Protein AF-A0A4P9WPP5-F1 (afdb_monomer)

Organism: NCBI:txid1555241

Structure (mmCIF, N/CA/C/O backbone):
data_AF-A0A4P9WPP5-F1
#
_entry.id   AF-A0A4P9WPP5-F1
#
loop_
_atom_site.group_PDB
_atom_site.id
_atom_site.type_symbol
_atom_site.label_atom_id
_atom_site.label_alt_id
_atom_site.label_comp_id
_atom_site.label_asym_id
_atom_site.label_entity_id
_atom_site.label_seq_id
_atom_site.pdbx_PDB_ins_code
_atom_site.Cartn_x
_atom_site.Cartn_y
_atom_site.Cartn_z
_atom_site.occupancy
_atom_site.B_iso_or_equiv
_atom_site.auth_seq_id
_atom_site.auth_comp_id
_atom_site.auth_asym_id
_atom_site.auth_atom_id
_atom_site.pdbx_PDB_model_num
ATOM 1 N N . MET A 1 1 ? -2.546 8.815 44.252 1.00 35.50 1 MET A N 1
ATOM 2 C CA . MET A 1 1 ? -1.769 8.062 43.245 1.00 35.50 1 MET A CA 1
ATOM 3 C C . MET A 1 1 ? -1.638 8.973 42.035 1.00 35.50 1 MET A C 1
ATOM 5 O O . MET A 1 1 ? -2.645 9.316 41.433 1.00 35.50 1 MET A O 1
ATOM 9 N N . ILE A 1 2 ? -0.444 9.525 41.832 1.00 32.91 2 ILE A N 1
ATOM 10 C CA . ILE A 1 2 ? -0.170 10.642 40.918 1.00 32.91 2 ILE A CA 1
ATOM 11 C C . ILE A 1 2 ? -0.015 10.062 39.507 1.00 32.91 2 ILE A C 1
ATOM 13 O O . ILE A 1 2 ? 0.904 9.283 39.264 1.00 32.91 2 ILE A O 1
ATOM 17 N N . LEU A 1 3 ? -0.946 10.387 38.606 1.00 29.62 3 LEU A N 1
ATOM 18 C CA . LEU A 1 3 ? -0.858 10.046 37.183 1.00 29.62 3 LEU A CA 1
ATOM 19 C C . LEU A 1 3 ? 0.323 10.801 36.560 1.00 29.62 3 LEU A C 1
ATOM 21 O O . LEU A 1 3 ? 0.481 12.003 36.773 1.00 29.62 3 LEU A O 1
ATOM 25 N N . SER A 1 4 ? 1.176 10.080 35.834 1.00 28.38 4 SER A N 1
ATOM 26 C CA . SER A 1 4 ? 2.395 10.629 35.243 1.00 28.38 4 SER A CA 1
ATOM 27 C C . SER A 1 4 ? 2.088 11.562 34.053 1.00 28.38 4 SER A C 1
ATOM 29 O O . SER A 1 4 ? 1.098 11.355 33.345 1.00 28.38 4 SER A O 1
ATOM 31 N N . PRO A 1 5 ? 2.939 12.570 33.770 1.00 32.00 5 PRO A N 1
ATOM 32 C CA . PRO A 1 5 ? 2.651 13.631 32.791 1.00 32.00 5 PRO A CA 1
ATOM 33 C C . PRO A 1 5 ? 2.634 13.177 31.321 1.00 32.00 5 PRO A C 1
ATOM 35 O O . PRO A 1 5 ? 2.279 13.953 30.439 1.00 32.00 5 PRO A O 1
ATOM 38 N N . TRP A 1 6 ? 2.987 11.921 31.039 1.00 31.56 6 TRP A N 1
ATOM 39 C CA . TRP A 1 6 ? 3.051 11.380 29.678 1.00 31.56 6 TRP A CA 1
ATOM 40 C C . TRP A 1 6 ? 1.709 10.829 29.172 1.00 31.56 6 TRP A C 1
ATOM 42 O O . TRP A 1 6 ? 1.529 10.676 27.968 1.00 31.56 6 TRP A O 1
ATOM 52 N N . MET A 1 7 ? 0.729 10.597 30.056 1.00 28.11 7 MET A N 1
ATOM 53 C CA . MET A 1 7 ? -0.623 10.172 29.655 1.00 28.11 7 MET A CA 1
ATOM 54 C C . MET A 1 7 ? -1.493 11.318 29.103 1.00 28.11 7 MET A C 1
ATOM 56 O O . MET A 1 7 ? -2.508 11.060 28.461 1.00 28.11 7 MET A O 1
ATOM 60 N N . ALA A 1 8 ? -1.096 12.580 29.301 1.00 28.80 8 ALA A N 1
ATOM 61 C CA . ALA A 1 8 ? -1.895 13.748 28.917 1.00 28.80 8 ALA A CA 1
ATOM 62 C C . ALA A 1 8 ? -1.731 14.177 27.445 1.00 28.80 8 ALA A C 1
ATOM 64 O O . ALA A 1 8 ? -2.565 14.920 26.928 1.00 28.80 8 ALA A O 1
ATOM 65 N N . ILE A 1 9 ? -0.703 13.698 26.736 1.00 32.22 9 ILE A N 1
ATOM 66 C CA . ILE A 1 9 ? -0.416 14.163 25.366 1.00 32.22 9 ILE A CA 1
ATOM 67 C C . ILE A 1 9 ? -1.347 13.508 24.324 1.00 32.22 9 ILE A C 1
ATOM 69 O O . ILE A 1 9 ? -1.565 14.069 23.254 1.00 32.22 9 ILE A O 1
ATOM 73 N N . ALA A 1 10 ? -2.001 12.388 24.650 1.00 32.84 10 ALA A N 1
ATOM 74 C CA . ALA A 1 10 ? -2.933 11.721 23.733 1.00 32.84 10 ALA A CA 1
ATOM 75 C C . ALA A 1 10 ? -4.389 12.232 23.805 1.00 32.84 10 ALA A C 1
ATOM 77 O O . ALA A 1 10 ? -5.178 11.923 22.917 1.00 32.84 10 ALA A O 1
ATOM 78 N N . PHE A 1 11 ? -4.760 13.017 24.826 1.00 34.12 11 PHE A N 1
ATOM 79 C CA . PHE A 1 11 ? -6.160 13.409 25.073 1.00 34.12 11 PHE A CA 1
ATOM 80 C C . PHE A 1 11 ? -6.482 14.890 24.792 1.00 34.12 11 PHE A C 1
ATOM 82 O O . PHE A 1 11 ? -7.652 15.267 24.808 1.00 34.12 11 PHE A O 1
ATOM 89 N N . GLY A 1 12 ? -5.478 15.732 24.511 1.00 26.81 12 GLY A N 1
ATOM 90 C CA . GLY A 1 12 ? -5.650 17.183 24.313 1.00 26.81 12 GLY A CA 1
ATOM 91 C C . GLY A 1 12 ? -5.826 17.647 22.863 1.00 26.81 12 GLY A C 1
ATOM 92 O O . GLY A 1 12 ? -6.218 18.787 22.625 1.00 26.81 12 GLY A O 1
ATOM 93 N N . ILE A 1 13 ? -5.568 16.783 21.880 1.00 32.84 13 ILE A N 1
ATOM 94 C CA . ILE A 1 13 ? -5.839 17.077 20.472 1.00 32.84 13 ILE A CA 1
ATOM 95 C C . ILE A 1 13 ? -7.151 16.376 20.160 1.00 32.84 13 ILE A C 1
ATOM 97 O O . ILE A 1 13 ? -7.205 15.150 20.165 1.00 32.84 13 ILE A O 1
ATOM 101 N N . GLY A 1 14 ? -8.214 17.145 19.927 1.00 28.20 14 GLY A N 1
ATOM 102 C CA . GLY A 1 14 ? -9.524 16.652 19.506 1.00 28.20 14 GLY A CA 1
ATOM 103 C C . GLY A 1 14 ? -9.482 15.979 18.133 1.00 28.20 14 GLY A C 1
ATOM 104 O O . GLY A 1 14 ? -10.123 16.432 17.188 1.00 28.20 14 GLY A O 1
ATOM 105 N N . ILE A 1 15 ? -8.754 14.871 18.013 1.00 31.12 15 ILE A N 1
ATOM 106 C CA . ILE A 1 15 ? -8.926 13.900 16.951 1.00 31.12 15 ILE A CA 1
ATOM 107 C C . ILE A 1 15 ? -10.256 13.237 17.282 1.00 31.12 15 ILE A C 1
ATOM 109 O O . ILE A 1 15 ? -10.333 12.268 18.033 1.00 31.12 15 ILE A O 1
ATOM 113 N N . ARG A 1 16 ? -11.345 13.792 16.742 1.00 28.08 16 ARG A N 1
ATOM 114 C CA . ARG A 1 16 ? -12.563 13.014 16.522 1.00 28.08 16 ARG A CA 1
ATOM 115 C C . ARG A 1 16 ? -12.115 11.792 15.730 1.00 28.08 16 ARG A C 1
ATOM 117 O O . ARG A 1 16 ? -11.943 11.885 14.515 1.00 28.08 16 ARG A O 1
ATOM 124 N N . ILE A 1 17 ? -11.909 10.665 16.410 1.00 34.66 17 ILE A N 1
ATOM 125 C CA . ILE A 1 17 ? -11.773 9.359 15.777 1.00 34.66 17 ILE A CA 1
ATOM 126 C C . ILE A 1 17 ? -13.164 9.069 15.212 1.00 34.66 17 ILE A C 1
ATOM 128 O O . ILE A 1 17 ? -13.989 8.385 15.814 1.00 34.66 17 ILE A O 1
ATOM 132 N N . ARG A 1 18 ? -13.480 9.690 14.066 1.00 34.97 18 ARG A N 1
ATOM 133 C CA . ARG A 1 18 ? -14.514 9.178 13.178 1.00 34.97 18 ARG A CA 1
ATOM 134 C C . ARG A 1 18 ? -14.096 7.745 12.951 1.00 34.97 18 ARG A C 1
ATOM 136 O O . ARG A 1 18 ? -12.977 7.512 12.531 1.00 34.97 18 ARG A O 1
ATOM 143 N N . VAL A 1 19 ? -14.953 6.823 13.345 1.00 38.31 19 VAL A N 1
ATOM 144 C CA . VAL A 1 19 ? -14.831 5.388 13.117 1.00 38.31 19 VAL A CA 1
ATOM 145 C C . VAL A 1 19 ? -14.198 5.152 11.740 1.00 38.31 19 VAL A C 1
ATOM 147 O O . VAL A 1 19 ? -14.875 5.291 10.725 1.00 38.31 19 VAL A O 1
ATOM 150 N N . PHE A 1 20 ? -12.891 4.894 11.703 1.00 52.22 20 PHE A N 1
ATOM 151 C CA . PHE A 1 20 ? -12.163 4.689 10.459 1.00 52.22 20 PHE A CA 1
ATOM 152 C C 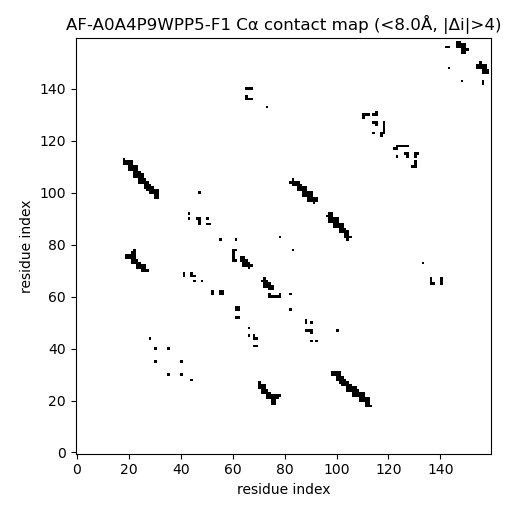. PHE A 1 20 ? -12.344 3.217 10.109 1.00 52.22 20 PHE A C 1
ATOM 154 O O . PHE A 1 20 ? -11.765 2.347 10.757 1.00 52.22 20 PHE A O 1
ATOM 161 N N . ALA A 1 21 ? -13.211 2.934 9.141 1.00 55.88 21 ALA A N 1
ATOM 162 C CA . ALA A 1 21 ? -13.071 1.709 8.375 1.00 55.88 21 ALA A CA 1
ATOM 163 C C . ALA A 1 21 ? -11.878 1.930 7.441 1.00 55.88 21 ALA A C 1
ATOM 165 O O . ALA A 1 21 ? -11.869 2.906 6.690 1.00 55.88 21 ALA A O 1
ATOM 166 N N . MET A 1 22 ? -10.852 1.088 7.536 1.00 63.22 22 MET A N 1
ATOM 167 C CA . MET A 1 22 ? -9.739 1.127 6.588 1.00 63.22 22 MET A CA 1
ATOM 168 C C . MET A 1 22 ? -9.961 0.083 5.507 1.00 63.22 22 MET A C 1
ATOM 170 O O . MET A 1 22 ? -10.242 -1.072 5.812 1.00 63.22 22 MET A O 1
ATOM 174 N N . ALA A 1 23 ? -9.833 0.482 4.247 1.00 72.00 23 ALA A N 1
ATOM 175 C CA . ALA A 1 23 ? -9.846 -0.467 3.147 1.00 72.00 23 ALA A CA 1
ATOM 176 C C . ALA A 1 23 ? -8.540 -1.266 3.183 1.00 72.00 23 ALA A C 1
ATOM 178 O O . ALA A 1 23 ? -7.459 -0.672 3.174 1.00 72.00 23 ALA A O 1
ATOM 179 N N . PHE A 1 24 ? -8.661 -2.589 3.245 1.00 73.62 24 PHE A N 1
ATOM 180 C CA . PHE A 1 24 ? -7.581 -3.539 3.033 1.00 73.62 24 PHE A CA 1
ATOM 181 C C . PHE A 1 24 ? -7.583 -3.969 1.573 1.00 73.62 24 PHE A C 1
ATOM 183 O O . PHE A 1 24 ? -8.610 -4.409 1.043 1.00 73.62 24 PHE A O 1
ATOM 190 N N . ILE A 1 25 ? -6.445 -3.770 0.927 1.00 80.31 25 ILE A N 1
ATOM 191 C CA . ILE A 1 25 ? -6.299 -3.871 -0.513 1.00 80.31 25 ILE A CA 1
ATOM 192 C C . ILE A 1 25 ? -5.057 -4.710 -0.795 1.00 80.31 25 ILE A C 1
ATOM 194 O O . ILE A 1 25 ? -3.982 -4.405 -0.275 1.00 80.31 25 ILE A O 1
ATOM 198 N N . ASP A 1 26 ? -5.225 -5.751 -1.598 1.00 78.81 26 ASP A N 1
ATOM 199 C CA . ASP A 1 26 ? -4.140 -6.618 -2.041 1.00 78.81 26 ASP A CA 1
ATOM 200 C C . ASP A 1 26 ? -3.522 -6.076 -3.326 1.00 78.81 26 ASP A C 1
ATOM 202 O O . ASP A 1 26 ? -4.190 -5.446 -4.155 1.00 78.81 26 ASP A O 1
ATOM 206 N N . VAL A 1 27 ? -2.221 -6.290 -3.448 1.00 79.31 27 VAL A N 1
ATOM 207 C CA . VAL A 1 27 ? -1.386 -5.824 -4.542 1.00 79.31 27 VAL A CA 1
ATOM 208 C C . VAL A 1 27 ? -0.746 -7.030 -5.193 1.00 79.31 27 VAL A C 1
ATOM 210 O O . VAL A 1 27 ? 0.192 -7.631 -4.667 1.00 79.31 27 VAL A O 1
ATOM 213 N N . ILE A 1 28 ? -1.203 -7.314 -6.402 1.00 83.50 28 ILE A N 1
ATOM 214 C CA . ILE A 1 28 ? -0.654 -8.359 -7.246 1.00 83.50 28 ILE A CA 1
ATOM 215 C C . ILE A 1 28 ? 0.295 -7.683 -8.236 1.00 83.50 28 ILE A C 1
ATOM 217 O O . ILE A 1 28 ? -0.108 -6.831 -9.031 1.00 83.50 28 ILE A O 1
ATOM 221 N N . MET A 1 29 ? 1.580 -8.031 -8.139 1.00 83.06 29 MET A N 1
ATOM 222 C CA . MET A 1 29 ? 2.646 -7.520 -9.004 1.00 83.06 29 MET A CA 1
ATOM 223 C C . MET A 1 29 ? 3.264 -8.659 -9.807 1.00 83.06 29 MET A C 1
ATOM 225 O O . MET A 1 29 ? 3.903 -9.554 -9.247 1.00 83.06 29 MET A O 1
ATOM 229 N N . GLU A 1 30 ? 3.141 -8.577 -11.127 1.00 85.88 30 GLU A N 1
ATOM 230 C CA . GLU A 1 30 ? 3.675 -9.562 -12.062 1.00 85.88 30 GLU A CA 1
ATOM 231 C C . GLU A 1 30 ? 4.776 -8.923 -12.920 1.00 85.88 30 GLU A C 1
ATOM 233 O O . GLU A 1 30 ? 4.481 -8.066 -13.754 1.00 85.88 30 GLU A O 1
ATOM 238 N N . PRO A 1 31 ? 6.061 -9.276 -12.728 1.00 84.75 31 PRO A N 1
ATOM 239 C CA . PRO A 1 31 ? 7.110 -8.789 -13.614 1.00 84.75 31 PRO A CA 1
ATOM 240 C C . PRO A 1 31 ? 6.946 -9.383 -15.017 1.00 84.75 31 PRO A C 1
ATOM 242 O O . PRO A 1 31 ? 6.645 -10.566 -15.167 1.00 84.75 31 PRO A O 1
ATOM 245 N N . GLU A 1 32 ? 7.237 -8.584 -16.045 1.00 86.94 32 GLU A N 1
ATOM 246 C CA . GLU A 1 32 ? 7.317 -9.066 -17.436 1.00 86.94 32 GLU A CA 1
ATOM 247 C C . GLU A 1 32 ? 8.373 -10.182 -17.580 1.00 86.94 32 GLU A C 1
ATOM 249 O O . GLU A 1 32 ? 8.197 -11.156 -18.314 1.00 86.94 32 GLU A O 1
ATOM 254 N N . ASP A 1 33 ? 9.459 -10.059 -16.814 1.00 84.69 33 ASP A N 1
ATOM 255 C CA . ASP A 1 33 ? 10.509 -11.061 -16.672 1.00 84.69 33 ASP A CA 1
ATOM 256 C C . ASP A 1 33 ? 10.075 -12.167 -15.694 1.00 84.69 33 ASP A C 1
ATOM 258 O O . ASP A 1 33 ? 10.188 -12.029 -14.471 1.00 84.69 33 ASP A O 1
ATOM 262 N N . LYS A 1 34 ? 9.568 -13.275 -16.246 1.00 80.94 34 LYS A N 1
ATOM 263 C CA . LYS A 1 34 ? 9.034 -14.413 -15.478 1.00 80.94 34 LYS A CA 1
ATOM 264 C C . LYS A 1 34 ? 10.082 -15.137 -14.629 1.00 80.94 34 LYS A C 1
ATOM 266 O O . LYS A 1 34 ? 9.705 -15.842 -13.696 1.00 80.94 34 LYS A O 1
ATOM 271 N N . GLU A 1 35 ? 11.369 -14.970 -14.929 1.00 84.50 35 GLU A N 1
ATOM 272 C CA . GLU A 1 35 ? 12.470 -15.593 -14.182 1.00 84.50 35 GLU A CA 1
ATOM 273 C C . GLU A 1 35 ? 12.944 -14.725 -13.004 1.00 84.50 35 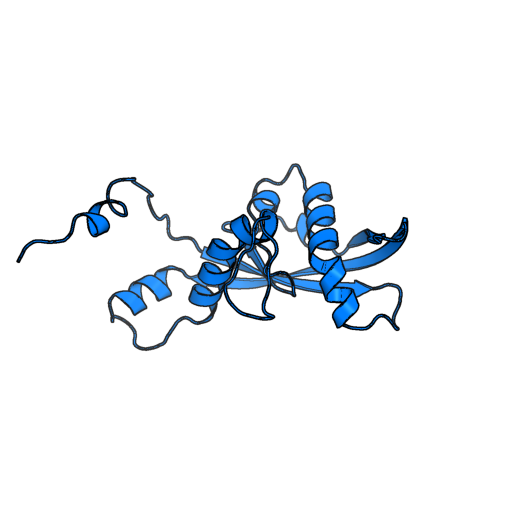GLU A C 1
ATOM 275 O O . GLU A 1 35 ? 13.825 -15.129 -12.240 1.00 84.50 35 GLU A O 1
ATOM 280 N N . MET A 1 36 ? 12.354 -13.538 -12.811 1.00 82.94 36 MET A N 1
ATOM 281 C CA . MET A 1 36 ? 12.736 -12.637 -11.730 1.00 82.94 36 MET A CA 1
ATOM 282 C C . MET A 1 36 ? 12.455 -13.263 -10.348 1.00 82.94 36 MET A C 1
ATOM 284 O O . MET A 1 36 ? 11.299 -13.561 -10.028 1.00 82.94 36 MET A O 1
ATOM 288 N N . PRO A 1 37 ? 13.475 -13.397 -9.476 1.00 84.81 37 PRO A N 1
ATOM 289 C CA . PRO A 1 37 ? 13.294 -13.983 -8.154 1.00 84.81 37 PRO A CA 1
ATOM 290 C C . PRO A 1 37 ? 12.469 -13.067 -7.241 1.00 84.81 37 PRO A C 1
ATOM 292 O O . PRO A 1 37 ? 12.549 -11.840 -7.327 1.00 84.81 37 PRO A O 1
ATOM 295 N N . ASP A 1 38 ? 11.729 -13.650 -6.296 1.00 80.81 38 ASP A N 1
ATOM 296 C CA . ASP A 1 38 ? 10.850 -12.895 -5.387 1.00 80.81 38 ASP A CA 1
ATOM 297 C C . ASP A 1 38 ? 11.596 -11.862 -4.532 1.00 80.81 38 ASP A C 1
ATOM 299 O O . ASP A 1 38 ? 11.055 -10.809 -4.193 1.00 80.81 38 ASP A O 1
ATOM 303 N N . THR A 1 39 ? 12.865 -12.122 -4.208 1.00 80.88 39 THR A N 1
ATOM 304 C CA . THR A 1 39 ? 13.730 -11.154 -3.521 1.00 80.88 39 THR A CA 1
ATOM 305 C C . THR A 1 39 ? 13.956 -9.899 -4.356 1.00 80.88 39 THR A C 1
ATOM 307 O O . THR A 1 39 ? 13.923 -8.804 -3.803 1.00 80.88 39 THR A O 1
ATOM 310 N N . ALA A 1 40 ? 14.122 -10.035 -5.674 1.00 79.75 40 ALA A N 1
ATOM 311 C CA . ALA A 1 40 ? 14.259 -8.902 -6.580 1.00 79.75 40 ALA A CA 1
ATOM 312 C C . ALA A 1 40 ? 12.934 -8.146 -6.741 1.00 79.75 40 ALA A C 1
ATOM 314 O O . ALA A 1 40 ? 12.944 -6.919 -6.718 1.00 79.75 40 ALA A O 1
ATOM 315 N N . LYS A 1 41 ? 11.787 -8.841 -6.799 1.00 81.12 41 LYS A N 1
ATOM 316 C CA . LYS A 1 41 ? 10.460 -8.191 -6.837 1.00 81.12 41 LYS A CA 1
ATOM 317 C C . LYS A 1 41 ? 10.259 -7.243 -5.648 1.00 81.12 41 LYS A C 1
ATOM 319 O O . LYS A 1 41 ? 9.803 -6.116 -5.823 1.00 81.12 41 LYS A O 1
ATOM 324 N N . LYS A 1 42 ? 10.679 -7.660 -4.446 1.00 80.88 42 LYS A N 1
ATOM 325 C CA . LYS A 1 42 ? 10.591 -6.844 -3.220 1.00 80.88 42 LYS A CA 1
ATOM 326 C C . LYS A 1 42 ? 11.421 -5.561 -3.266 1.00 80.88 42 LYS A C 1
ATOM 328 O O . LYS A 1 42 ? 11.045 -4.594 -2.610 1.00 80.88 42 LYS A O 1
ATOM 333 N N . VAL A 1 43 ? 12.519 -5.537 -4.026 1.00 83.50 43 VAL A N 1
ATOM 334 C CA . VAL A 1 43 ? 13.336 -4.325 -4.204 1.00 83.50 43 VAL A CA 1
ATOM 335 C C . VAL A 1 43 ? 12.538 -3.261 -4.958 1.00 83.50 43 VAL A C 1
ATOM 337 O O . VAL A 1 43 ? 12.476 -2.121 -4.515 1.00 83.50 43 VAL A O 1
ATOM 340 N N . TYR A 1 44 ? 11.851 -3.654 -6.034 1.00 86.94 44 TYR A N 1
ATOM 341 C CA . TYR A 1 44 ? 11.079 -2.739 -6.882 1.00 86.94 44 TYR A CA 1
ATOM 342 C C . TYR A 1 44 ? 9.690 -2.401 -6.341 1.00 86.94 44 TYR A C 1
ATOM 344 O O . TYR A 1 44 ? 9.067 -1.446 -6.795 1.00 86.94 44 TYR A O 1
ATOM 352 N N . ALA A 1 45 ? 9.187 -3.167 -5.374 1.00 87.56 45 ALA A N 1
ATOM 353 C CA . ALA A 1 45 ? 7.809 -3.078 -4.908 1.00 87.56 45 ALA A CA 1
ATOM 354 C C . ALA A 1 45 ? 7.399 -1.659 -4.469 1.00 87.56 45 ALA A C 1
ATOM 356 O O . ALA A 1 45 ? 6.304 -1.199 -4.789 1.00 87.56 45 ALA A O 1
ATOM 357 N N . ARG A 1 46 ? 8.272 -0.936 -3.753 1.00 86.69 46 ARG A N 1
ATOM 358 C CA . ARG A 1 46 ? 7.981 0.449 -3.337 1.00 86.69 46 ARG A CA 1
ATOM 359 C C . ARG A 1 46 ? 7.992 1.424 -4.513 1.00 86.69 46 ARG A C 1
ATOM 361 O O . ARG A 1 46 ? 7.121 2.286 -4.562 1.00 86.69 46 ARG A O 1
ATOM 368 N N . ASP A 1 47 ? 8.905 1.250 -5.463 1.00 89.44 47 ASP A N 1
ATOM 369 C CA . ASP A 1 47 ? 9.007 2.104 -6.652 1.00 89.44 47 ASP A CA 1
ATOM 370 C C . ASP A 1 47 ? 7.806 1.923 -7.584 1.00 89.44 47 ASP A C 1
ATOM 372 O O . ASP A 1 47 ? 7.288 2.896 -8.134 1.00 89.44 47 ASP A O 1
ATOM 376 N N . VAL A 1 48 ? 7.330 0.682 -7.734 1.00 91.94 48 VAL A N 1
ATOM 377 C CA . VAL A 1 48 ? 6.125 0.356 -8.510 1.00 91.94 48 VAL A CA 1
ATOM 378 C C . VAL A 1 48 ? 4.909 1.056 -7.905 1.00 91.94 48 VAL A C 1
ATOM 380 O O . VAL A 1 48 ? 4.184 1.756 -8.615 1.00 91.94 48 VAL A O 1
ATOM 383 N N . ILE A 1 49 ? 4.718 0.946 -6.586 1.00 91.69 49 ILE A N 1
ATOM 384 C CA . ILE A 1 49 ? 3.611 1.617 -5.893 1.00 91.69 49 ILE A CA 1
ATOM 385 C C . ILE A 1 49 ? 3.744 3.143 -5.935 1.00 91.69 49 ILE A C 1
ATOM 387 O O . ILE A 1 49 ? 2.738 3.831 -6.102 1.00 91.69 49 ILE A O 1
ATOM 391 N N . ASP A 1 50 ? 4.952 3.696 -5.831 1.00 91.12 50 ASP A N 1
ATOM 392 C CA . ASP A 1 50 ? 5.171 5.142 -5.952 1.00 91.12 50 ASP A CA 1
ATOM 393 C C . ASP A 1 50 ? 4.823 5.658 -7.358 1.00 91.12 50 ASP A C 1
ATOM 395 O O . ASP A 1 50 ? 4.163 6.689 -7.508 1.00 91.12 50 ASP A O 1
ATOM 399 N N . LYS A 1 51 ? 5.172 4.908 -8.410 1.00 93.19 51 LYS A N 1
ATOM 400 C CA . LYS A 1 51 ? 4.747 5.238 -9.777 1.00 93.19 51 LYS A CA 1
ATOM 401 C C . LYS A 1 51 ? 3.238 5.127 -9.962 1.00 93.19 51 LYS A C 1
ATOM 403 O O . LYS A 1 51 ? 2.649 6.034 -10.547 1.00 93.19 51 LYS A O 1
ATOM 408 N N . TRP A 1 52 ? 2.597 4.095 -9.420 1.00 94.12 52 TRP A N 1
ATOM 409 C CA . TRP A 1 52 ? 1.135 3.998 -9.420 1.00 94.12 52 TRP A CA 1
ATOM 410 C C . TRP A 1 52 ? 0.477 5.192 -8.706 1.00 94.12 52 TRP A C 1
ATOM 412 O O . TRP A 1 52 ? -0.452 5.801 -9.237 1.00 94.12 52 TRP A O 1
ATOM 422 N N . ARG A 1 53 ? 1.009 5.623 -7.554 1.00 93.25 53 ARG A N 1
ATOM 423 C CA . ARG A 1 53 ? 0.535 6.835 -6.860 1.00 93.25 53 ARG A CA 1
ATOM 424 C C . ARG A 1 53 ? 0.667 8.086 -7.721 1.00 93.25 53 ARG A C 1
ATOM 426 O O . ARG A 1 53 ? -0.233 8.922 -7.687 1.00 93.25 53 ARG A O 1
ATOM 433 N N . LYS A 1 54 ? 1.750 8.214 -8.492 1.00 93.50 54 LYS A N 1
ATOM 434 C CA . LYS A 1 54 ? 1.958 9.333 -9.426 1.00 93.50 54 LYS A CA 1
ATOM 435 C C . LYS A 1 54 ? 0.952 9.327 -10.579 1.00 93.50 54 LYS A C 1
ATOM 437 O O . LYS A 1 54 ? 0.451 10.388 -10.933 1.00 93.50 54 LYS A O 1
ATOM 442 N N . LEU A 1 55 ? 0.580 8.159 -11.112 1.00 93.75 55 LEU A N 1
ATOM 443 C CA . LEU A 1 55 ? -0.488 8.055 -12.124 1.00 93.75 55 LEU A CA 1
ATOM 444 C C . LEU A 1 55 ? -1.844 8.552 -11.598 1.00 93.75 55 LEU A C 1
ATOM 446 O O . LEU A 1 55 ? -2.658 9.079 -12.356 1.00 93.75 55 LEU A O 1
ATOM 450 N N . HIS A 1 56 ? -2.067 8.433 -10.289 1.00 93.50 56 HIS A N 1
ATOM 451 C CA . HIS A 1 56 ? -3.269 8.890 -9.600 1.00 93.50 56 HIS A CA 1
ATOM 452 C C . HIS A 1 56 ? -2.999 10.098 -8.684 1.00 93.50 56 HIS A C 1
ATOM 454 O O . HIS A 1 56 ? -3.602 10.224 -7.616 1.00 93.50 56 HIS A O 1
ATOM 460 N N . GLU A 1 57 ? -2.118 11.022 -9.093 1.00 93.00 57 GLU A N 1
ATOM 461 C CA . GLU A 1 57 ? -1.728 12.198 -8.289 1.00 93.00 57 GLU A CA 1
ATOM 462 C C . GLU A 1 57 ? -2.924 13.061 -7.844 1.00 93.00 57 GLU A C 1
ATOM 464 O O . GLU A 1 57 ? -2.927 13.636 -6.756 1.00 93.00 57 GLU A O 1
ATOM 469 N N . ARG A 1 58 ? -3.983 13.108 -8.665 1.00 91.44 58 ARG A N 1
ATOM 470 C CA . ARG A 1 58 ? -5.207 13.882 -8.401 1.00 91.44 58 ARG A CA 1
ATOM 471 C C . ARG A 1 58 ? -6.113 13.221 -7.361 1.00 91.44 58 ARG A C 1
ATOM 473 O O . ARG A 1 58 ? -6.988 13.876 -6.796 1.00 91.44 58 ARG A O 1
ATOM 480 N N . GLU A 1 59 ? -5.916 11.932 -7.094 1.00 91.31 59 GLU A N 1
ATOM 481 C CA . GLU A 1 59 ? -6.731 11.154 -6.168 1.00 91.31 59 GLU A CA 1
ATOM 482 C C . GLU A 1 59 ? -6.165 11.249 -4.755 1.00 91.31 59 GLU A C 1
ATOM 484 O O . GLU A 1 59 ? -5.299 10.477 -4.342 1.00 91.31 59 GLU A O 1
ATOM 489 N N . ARG A 1 60 ? -6.703 12.174 -3.955 1.00 88.75 60 ARG A N 1
ATOM 490 C CA . ARG A 1 60 ? -6.283 12.346 -2.555 1.00 88.75 60 ARG A CA 1
ATOM 491 C C . ARG A 1 60 ? -6.374 11.049 -1.737 1.00 88.75 60 ARG A C 1
ATOM 493 O O . ARG A 1 60 ? -5.580 10.838 -0.825 1.00 88.75 60 ARG A O 1
ATOM 500 N N . THR A 1 61 ? -7.334 10.181 -2.050 1.00 88.06 61 THR A N 1
ATOM 501 C CA . THR A 1 61 ? -7.511 8.877 -1.393 1.00 88.06 61 THR A CA 1
ATOM 502 C C . THR A 1 61 ? -6.354 7.917 -1.676 1.00 88.06 61 THR A C 1
ATOM 504 O O . THR A 1 61 ? -5.977 7.168 -0.779 1.00 88.06 61 THR A O 1
ATOM 507 N N . VAL A 1 62 ? -5.753 7.982 -2.870 1.00 90.56 62 VAL A N 1
ATOM 508 C CA . VAL A 1 62 ? -4.554 7.217 -3.247 1.00 90.56 62 VAL A CA 1
ATOM 509 C C . VAL A 1 62 ? -3.316 7.771 -2.543 1.00 90.56 62 VAL A C 1
ATOM 511 O O . VAL A 1 62 ? -2.522 7.002 -2.003 1.00 90.56 62 VAL A O 1
ATOM 514 N N . GLN A 1 63 ? -3.183 9.097 -2.458 1.00 89.38 63 GLN A N 1
ATOM 515 C CA . GLN A 1 63 ? -2.041 9.734 -1.786 1.00 89.38 63 GLN A CA 1
ATOM 516 C C . GLN A 1 63 ? -1.991 9.447 -0.278 1.00 89.38 63 GLN A C 1
ATOM 518 O O . GLN A 1 63 ? -0.917 9.385 0.309 1.00 89.38 63 GLN A O 1
ATOM 523 N N . ASN A 1 64 ? -3.148 9.212 0.347 1.00 86.31 64 ASN A N 1
ATOM 524 C CA . ASN A 1 64 ? -3.249 8.866 1.767 1.00 86.31 64 ASN A CA 1
ATOM 525 C C . ASN A 1 64 ? -3.102 7.362 2.049 1.00 86.31 64 ASN A C 1
ATOM 527 O O . ASN A 1 64 ? -3.327 6.928 3.181 1.00 86.31 64 ASN A O 1
ATOM 531 N N . THR A 1 65 ? -2.791 6.552 1.036 1.00 89.62 65 THR A N 1
ATOM 532 C CA . THR A 1 65 ? -2.570 5.121 1.245 1.00 89.62 65 THR A CA 1
ATOM 533 C C . THR A 1 65 ? -1.277 4.874 2.014 1.00 89.62 65 THR A C 1
ATOM 535 O O . THR A 1 65 ? -0.320 5.645 1.937 1.00 89.62 65 THR A O 1
ATOM 538 N N . VAL A 1 66 ? -1.202 3.742 2.699 1.00 87.19 66 VAL A N 1
ATOM 539 C CA . VAL A 1 66 ? 0.045 3.204 3.242 1.00 87.19 66 VAL A CA 1
ATOM 540 C C . VAL A 1 66 ? 0.298 1.830 2.656 1.00 87.19 66 VAL A C 1
ATOM 542 O O . VAL A 1 66 ? -0.628 1.045 2.483 1.00 87.19 66 VAL A O 1
ATOM 545 N N . TYR A 1 67 ? 1.556 1.567 2.332 1.00 86.69 67 TYR A N 1
ATOM 546 C CA . TYR A 1 67 ? 1.996 0.319 1.730 1.00 86.69 67 TYR A CA 1
ATOM 547 C C . TYR A 1 67 ? 2.967 -0.386 2.672 1.00 86.69 67 TYR A C 1
ATOM 549 O O . TYR A 1 67 ? 3.875 0.252 3.215 1.00 86.69 67 TYR A O 1
ATOM 557 N N . ASP A 1 68 ? 2.773 -1.686 2.876 1.00 81.00 68 ASP A N 1
ATOM 558 C CA . ASP A 1 68 ? 3.604 -2.495 3.772 1.00 81.00 68 ASP A CA 1
ATOM 559 C C . ASP A 1 68 ? 4.984 -2.844 3.181 1.00 81.00 68 ASP A C 1
ATOM 561 O O . ASP A 1 68 ? 5.899 -3.224 3.916 1.00 81.00 68 ASP A O 1
ATOM 565 N N . GLY A 1 69 ? 5.165 -2.648 1.871 1.00 80.19 69 GLY A N 1
ATOM 566 C CA . GLY A 1 69 ? 6.389 -2.982 1.146 1.00 80.19 69 GLY A CA 1
ATOM 567 C C . GLY A 1 69 ? 6.392 -4.381 0.528 1.00 80.19 69 GLY A C 1
ATOM 568 O O . GLY A 1 69 ? 7.433 -4.780 0.009 1.00 80.19 69 GLY A O 1
ATOM 569 N N . MET A 1 70 ? 5.285 -5.127 0.598 1.00 80.75 70 MET A N 1
ATOM 570 C CA . MET A 1 70 ? 5.171 -6.469 0.023 1.00 80.75 70 MET A CA 1
ATOM 571 C C . MET A 1 70 ? 3.923 -6.658 -0.840 1.00 80.75 70 MET A C 1
ATOM 573 O O . MET A 1 70 ? 4.070 -6.842 -2.043 1.00 80.75 70 MET A O 1
ATOM 577 N N . ALA A 1 71 ? 2.734 -6.656 -0.243 1.00 85.12 71 ALA A N 1
ATOM 578 C CA . ALA A 1 71 ? 1.495 -6.989 -0.955 1.00 85.12 71 ALA A CA 1
ATOM 579 C C . ALA A 1 71 ? 0.284 -6.192 -0.460 1.00 85.12 71 ALA A C 1
ATOM 581 O O . ALA A 1 71 ? -0.770 -6.237 -1.070 1.00 85.12 71 ALA A O 1
ATOM 582 N N . ASN A 1 72 ? 0.406 -5.430 0.630 1.00 86.31 72 ASN A N 1
ATOM 583 C CA . ASN A 1 72 ? -0.761 -4.860 1.290 1.00 86.31 72 ASN A CA 1
ATOM 584 C C . ASN A 1 72 ? -0.760 -3.337 1.225 1.00 86.31 72 ASN A C 1
ATOM 586 O O . ASN A 1 72 ? 0.137 -2.67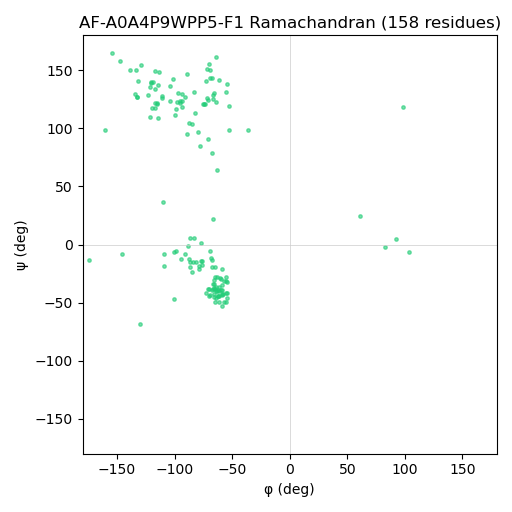1 1.757 1.00 86.31 72 ASN A O 1
ATOM 590 N N . ILE A 1 73 ? -1.822 -2.786 0.640 1.00 89.50 73 ILE A N 1
ATOM 591 C CA . ILE A 1 73 ? -2.166 -1.369 0.711 1.00 89.50 73 ILE A CA 1
ATOM 592 C C . ILE A 1 73 ? -3.320 -1.180 1.692 1.00 89.50 73 ILE A C 1
ATOM 594 O O . ILE A 1 73 ? -4.324 -1.891 1.672 1.00 89.50 73 ILE A O 1
ATOM 598 N N . PHE A 1 74 ? -3.198 -0.157 2.528 1.00 88.56 74 PHE A N 1
ATOM 599 C CA . PHE A 1 74 ? -4.269 0.278 3.407 1.00 88.56 74 PHE A CA 1
ATOM 600 C C . PHE A 1 74 ? -4.635 1.725 3.115 1.00 88.56 74 PHE A C 1
ATOM 602 O O . PHE A 1 74 ? -3.760 2.568 2.916 1.00 88.56 74 PHE A O 1
ATOM 609 N N . SER A 1 75 ? -5.930 2.032 3.115 1.00 87.81 75 SER A N 1
ATOM 610 C CA . SER A 1 75 ? -6.425 3.397 2.918 1.00 87.81 75 SER A CA 1
ATOM 611 C C . SER A 1 75 ? -7.462 3.771 3.976 1.00 87.81 75 SER A C 1
ATOM 613 O O . SER A 1 75 ? -8.311 2.939 4.300 1.00 87.81 75 SER A O 1
ATOM 615 N N . PRO A 1 76 ? -7.456 5.013 4.504 1.00 84.19 76 PRO A N 1
ATOM 616 C CA . PRO A 1 76 ? -8.496 5.499 5.419 1.00 84.19 76 PRO A CA 1
ATOM 617 C C . PRO A 1 76 ? -9.865 5.669 4.750 1.00 84.19 76 PRO A C 1
ATOM 619 O O . PRO A 1 76 ? -10.865 5.882 5.430 1.00 84.19 76 PRO A O 1
ATOM 622 N N . THR A 1 77 ? -9.905 5.636 3.420 1.00 85.12 77 THR A N 1
ATOM 623 C CA . THR A 1 77 ? -11.108 5.815 2.610 1.00 85.12 77 THR A CA 1
ATOM 624 C C . THR A 1 77 ? -11.102 4.821 1.467 1.00 85.12 77 THR A C 1
ATOM 626 O O . THR A 1 77 ? -10.045 4.481 0.943 1.00 85.12 77 THR A O 1
ATOM 629 N N . VAL A 1 78 ? -12.285 4.412 1.028 1.00 85.25 78 VAL A N 1
ATOM 630 C CA . VAL A 1 78 ? -12.438 3.569 -0.156 1.00 85.25 78 VAL A CA 1
ATOM 631 C C . VAL A 1 78 ? -11.763 4.214 -1.376 1.00 85.25 78 VAL A C 1
ATOM 633 O O . VAL A 1 78 ? -11.969 5.399 -1.654 1.00 85.25 78 VAL A O 1
ATOM 636 N N . LEU A 1 79 ? -10.945 3.436 -2.092 1.00 86.38 79 LEU A N 1
ATOM 637 C CA . LEU A 1 79 ? -10.348 3.880 -3.350 1.00 86.38 79 LEU A CA 1
ATOM 638 C C . LEU A 1 79 ? -11.411 3.917 -4.464 1.00 86.38 79 LEU A C 1
ATOM 640 O O . LEU A 1 79 ? -12.248 3.014 -4.520 1.00 86.38 79 LEU A O 1
ATOM 644 N N . PRO A 1 80 ? -11.385 4.924 -5.355 1.00 89.62 80 PRO A N 1
ATOM 645 C CA . PRO A 1 80 ? -12.233 4.953 -6.544 1.00 89.62 80 PRO A CA 1
ATOM 646 C C . PRO A 1 80 ? -11.943 3.767 -7.470 1.00 89.62 80 PRO A C 1
ATOM 648 O O . PRO A 1 80 ? -10.774 3.459 -7.698 1.00 89.62 80 PRO A O 1
ATOM 651 N N . ASP A 1 81 ? -12.972 3.183 -8.089 1.00 88.25 81 ASP A N 1
ATOM 652 C CA . ASP A 1 81 ? -12.839 1.989 -8.947 1.00 88.25 81 ASP A CA 1
ATOM 653 C C . ASP A 1 81 ? -11.856 2.186 -10.112 1.00 88.25 81 ASP A C 1
ATOM 655 O O . ASP A 1 81 ? -11.131 1.270 -10.487 1.00 88.25 81 ASP A O 1
ATOM 659 N N . ARG A 1 82 ? -11.737 3.419 -10.626 1.00 88.31 82 ARG A N 1
ATOM 660 C CA . ARG A 1 82 ? -10.742 3.782 -11.651 1.00 88.31 82 ARG A CA 1
ATOM 661 C C . ARG A 1 82 ? -9.284 3.547 -11.234 1.00 88.31 82 ARG A C 1
ATOM 663 O O . ARG A 1 82 ? -8.426 3.476 -12.102 1.00 88.31 82 ARG A O 1
ATOM 670 N N . CYS A 1 83 ? -8.998 3.467 -9.934 1.00 87.88 83 CYS A N 1
ATOM 671 C CA . CYS A 1 83 ? -7.656 3.210 -9.399 1.00 87.88 83 CYS A CA 1
ATOM 672 C C . CYS A 1 83 ? -7.378 1.712 -9.200 1.00 87.88 83 CYS A C 1
ATOM 674 O O . CYS A 1 83 ? -6.258 1.354 -8.848 1.00 87.88 83 CYS A O 1
ATOM 676 N N . LEU A 1 84 ? -8.399 0.862 -9.368 1.00 88.75 84 LEU A N 1
ATOM 677 C CA . LEU A 1 84 ? -8.329 -0.596 -9.219 1.00 88.75 84 LEU A CA 1
ATOM 678 C C . LEU A 1 84 ? -8.187 -1.306 -10.575 1.00 88.75 84 LEU A C 1
ATOM 680 O O . LEU A 1 84 ? -8.038 -2.523 -10.630 1.00 88.75 84 LEU A O 1
ATOM 684 N N . VAL A 1 85 ? -8.257 -0.555 -11.677 1.00 90.12 85 VAL A N 1
ATOM 685 C CA . VAL A 1 85 ? -8.097 -1.100 -13.027 1.00 90.12 85 VAL A CA 1
ATOM 686 C C . VAL A 1 85 ? -6.655 -1.597 -13.191 1.00 90.12 85 VAL A C 1
ATOM 688 O O . VAL A 1 85 ? -5.735 -0.822 -12.914 1.00 90.12 85 VAL A O 1
ATOM 691 N N . PRO A 1 86 ? -6.440 -2.847 -13.649 1.00 92.62 86 PRO A N 1
ATOM 692 C CA . PRO A 1 86 ? -5.103 -3.360 -13.919 1.00 92.62 86 PRO A CA 1
ATOM 693 C C . PRO A 1 86 ? -4.331 -2.451 -14.877 1.00 92.62 86 PRO A C 1
ATOM 695 O O . PRO A 1 86 ? -4.890 -1.953 -15.859 1.00 92.62 86 PRO A O 1
ATOM 698 N N . CYS A 1 87 ? -3.053 -2.223 -14.594 1.00 92.38 87 CYS A N 1
ATOM 699 C CA . CYS A 1 87 ? -2.209 -1.343 -15.396 1.00 92.38 87 CYS A CA 1
ATOM 700 C C . CYS A 1 87 ? -0.753 -1.806 -15.422 1.00 92.38 87 CYS A C 1
ATOM 702 O O . CYS A 1 87 ? -0.295 -2.496 -14.515 1.00 92.38 87 CYS A O 1
ATOM 704 N N . ASP A 1 88 ? -0.019 -1.380 -16.448 1.00 94.06 88 ASP A N 1
ATOM 705 C CA . ASP A 1 88 ? 1.413 -1.639 -16.556 1.00 94.06 88 ASP A CA 1
ATOM 706 C C . ASP A 1 88 ? 2.215 -0.476 -15.969 1.00 94.06 88 ASP A C 1
ATOM 708 O O . ASP A 1 88 ? 2.022 0.690 -16.326 1.00 94.06 88 ASP A O 1
ATOM 712 N N . ILE A 1 89 ? 3.158 -0.800 -15.090 1.00 94.31 89 ILE A N 1
ATOM 713 C CA . ILE A 1 89 ? 4.075 0.143 -14.463 1.00 94.31 89 ILE A CA 1
ATOM 714 C C . ILE A 1 89 ? 5.497 -0.176 -14.907 1.00 94.31 89 ILE A C 1
ATOM 716 O O . ILE A 1 89 ? 6.026 -1.255 -14.653 1.00 94.31 89 ILE A O 1
ATOM 720 N N . GLU A 1 90 ? 6.158 0.792 -15.532 1.00 93.56 90 GLU A N 1
ATOM 721 C CA . GLU A 1 90 ? 7.583 0.700 -15.841 1.00 93.56 90 GLU A CA 1
ATOM 722 C C . GLU A 1 90 ? 8.383 1.386 -14.737 1.00 93.56 90 GLU A C 1
ATOM 724 O O . GLU A 1 90 ? 8.164 2.566 -14.503 1.00 93.56 90 GLU A O 1
ATOM 729 N N . VAL A 1 91 ? 9.329 0.708 -14.084 1.00 91.00 91 VAL A N 1
ATOM 730 C CA . VAL A 1 91 ? 10.298 1.270 -13.122 1.00 91.00 91 VAL A CA 1
ATOM 731 C C . VAL A 1 91 ? 11.718 1.179 -13.671 1.00 91.00 91 VAL A C 1
ATOM 733 O O . VAL A 1 91 ? 12.051 0.262 -14.416 1.00 91.00 91 VAL A O 1
ATOM 736 N N . THR A 1 92 ? 12.572 2.135 -13.313 1.00 86.56 92 THR A N 1
ATOM 737 C CA . THR A 1 92 ? 13.976 2.131 -13.741 1.00 86.56 92 THR A CA 1
ATOM 738 C C . THR A 1 92 ? 14.827 1.548 -12.624 1.00 86.56 92 THR A C 1
ATOM 740 O O . THR A 1 92 ? 14.804 2.057 -11.509 1.00 86.56 92 THR A O 1
ATOM 743 N N . SER A 1 93 ? 15.570 0.484 -12.920 1.00 78.88 93 SER A N 1
ATOM 744 C CA . SER A 1 93 ? 16.536 -0.089 -11.978 1.00 78.88 93 SER 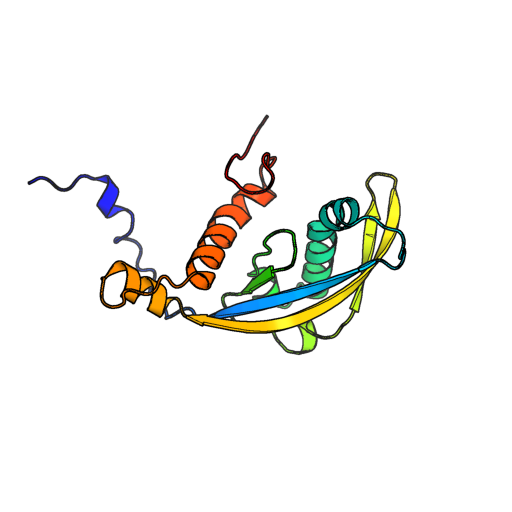A CA 1
ATOM 745 C C . SER A 1 93 ? 17.677 0.867 -11.647 1.00 78.88 93 SER A C 1
ATOM 747 O O . SER A 1 93 ? 17.992 1.765 -12.425 1.00 78.88 93 SER A O 1
ATOM 749 N N . GLU A 1 94 ? 18.373 0.612 -10.536 1.00 73.88 94 GLU A N 1
ATOM 750 C CA . GLU A 1 94 ? 19.597 1.339 -10.162 1.00 73.88 94 GLU A CA 1
ATOM 751 C C . GLU A 1 94 ? 20.666 1.303 -11.267 1.00 73.88 94 GLU A C 1
ATOM 753 O O . GLU A 1 94 ? 21.460 2.226 -11.414 1.00 73.88 94 GLU A O 1
ATOM 758 N N . ARG A 1 95 ? 20.663 0.245 -12.088 1.00 76.12 95 ARG A N 1
ATOM 759 C CA . ARG A 1 95 ? 21.566 0.083 -13.237 1.00 76.12 95 ARG A CA 1
ATOM 760 C C . ARG A 1 95 ? 21.076 0.796 -14.505 1.00 76.12 95 ARG A C 1
ATOM 762 O O . ARG A 1 95 ? 21.671 0.619 -15.562 1.00 76.12 95 ARG A O 1
ATOM 769 N N . GLY A 1 96 ? 19.986 1.557 -14.425 1.00 79.00 96 GLY A N 1
ATOM 770 C CA . GLY A 1 96 ? 19.426 2.338 -15.529 1.00 79.00 96 GLY A CA 1
ATOM 771 C C . GLY A 1 96 ? 18.529 1.557 -16.494 1.0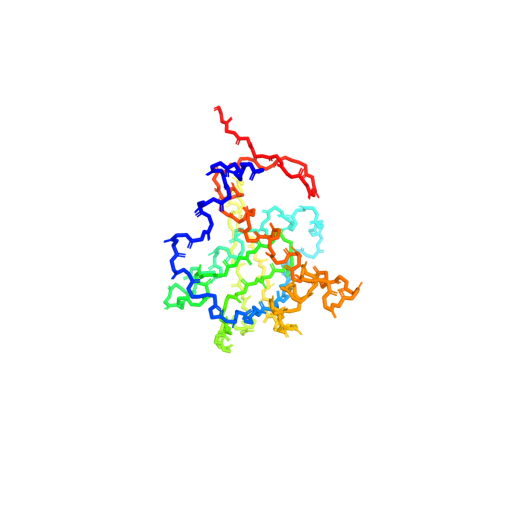0 79.00 96 GLY A C 1
ATOM 772 O O . GLY A 1 96 ? 17.974 2.149 -17.414 1.00 79.00 96 GLY A O 1
ATOM 773 N N . PHE A 1 97 ? 18.346 0.247 -16.301 1.00 84.56 97 PHE A N 1
ATOM 774 C CA . PHE A 1 97 ? 17.491 -0.559 -17.177 1.00 84.56 97 PHE A CA 1
ATOM 775 C C . PHE A 1 97 ? 16.015 -0.446 -16.775 1.00 84.56 97 PHE A C 1
ATOM 777 O O . PHE A 1 97 ? 15.720 -0.641 -15.587 1.00 84.56 97 PHE A O 1
ATOM 784 N N . PRO A 1 98 ? 15.096 -0.182 -17.723 1.00 88.62 98 PRO A N 1
ATOM 785 C CA . PRO A 1 98 ? 13.665 -0.212 -17.458 1.00 88.62 98 PRO A CA 1
ATOM 786 C C . PRO A 1 98 ? 13.191 -1.647 -17.199 1.00 88.62 98 PRO A C 1
ATOM 788 O O . PRO A 1 98 ? 13.677 -2.608 -17.800 1.00 88.62 98 PRO A O 1
ATOM 791 N N . LYS A 1 99 ? 12.238 -1.786 -16.283 1.00 90.69 99 LYS A N 1
ATOM 792 C CA . LYS A 1 99 ? 11.571 -3.035 -15.914 1.00 90.69 99 LYS A CA 1
ATOM 793 C C . LYS A 1 99 ? 10.072 -2.783 -15.841 1.00 90.69 99 LYS A C 1
ATOM 795 O O . LYS A 1 99 ? 9.654 -1.840 -15.1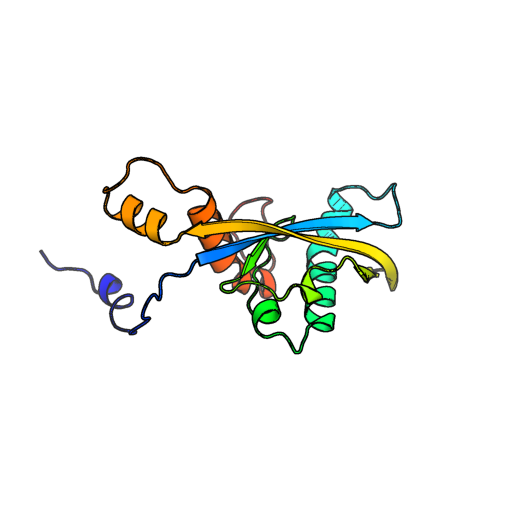74 1.00 90.69 99 LYS A O 1
ATOM 800 N N . LYS A 1 100 ? 9.274 -3.613 -16.511 1.00 92.94 100 LYS A N 1
ATOM 801 C CA . LYS A 1 100 ? 7.812 -3.501 -16.526 1.00 92.94 100 LYS A CA 1
ATOM 802 C C . LYS A 1 100 ? 7.168 -4.510 -15.589 1.00 92.94 100 LYS A C 1
ATOM 804 O O . LYS A 1 100 ? 7.624 -5.650 -15.476 1.00 92.94 100 LYS A O 1
ATOM 809 N N . PHE A 1 101 ? 6.107 -4.061 -14.937 1.00 93.56 101 PHE A N 1
ATOM 810 C CA . PHE A 1 101 ? 5.306 -4.823 -13.995 1.00 93.56 101 PHE A CA 1
ATOM 811 C C . PHE A 1 101 ? 3.832 -4.635 -14.333 1.00 93.56 101 PHE A C 1
ATOM 813 O O . PHE A 1 101 ? 3.367 -3.498 -14.391 1.00 93.56 101 PHE A O 1
ATOM 820 N N . GLY A 1 102 ? 3.103 -5.733 -14.505 1.00 93.19 102 GLY A N 1
ATOM 821 C CA . GLY A 1 102 ? 1.649 -5.721 -14.431 1.00 93.19 102 GLY A CA 1
ATOM 822 C C . GLY A 1 102 ? 1.234 -5.531 -12.975 1.00 93.19 102 GLY A C 1
ATOM 823 O O . GLY A 1 102 ? 1.699 -6.255 -12.092 1.00 93.19 102 GLY A O 1
ATOM 824 N N . LEU A 1 103 ? 0.404 -4.526 -12.716 1.00 93.75 103 LEU A N 1
ATOM 825 C CA . LEU A 1 103 ? -0.091 -4.174 -11.394 1.00 93.75 103 LEU A CA 1
ATOM 826 C C . LEU A 1 103 ? -1.608 -4.335 -11.356 1.00 93.75 103 LEU A C 1
ATOM 828 O O . LEU A 1 103 ? -2.334 -3.669 -12.097 1.00 93.75 103 LEU A O 1
ATOM 832 N N . GLN A 1 104 ? -2.081 -5.170 -10.438 1.00 92.62 104 GLN A N 1
ATOM 833 C CA . GLN A 1 104 ? -3.494 -5.358 -10.141 1.00 92.62 104 GLN A CA 1
ATOM 834 C C . GLN A 1 104 ? -3.734 -5.087 -8.657 1.00 92.62 104 GLN A C 1
ATOM 836 O O . GLN A 1 104 ? -3.022 -5.591 -7.790 1.00 92.62 104 GLN A O 1
ATOM 841 N N . ILE A 1 105 ? -4.716 -4.232 -8.377 1.00 90.19 105 ILE A N 1
ATOM 842 C CA . ILE A 1 105 ? -5.043 -3.770 -7.029 1.00 90.19 105 ILE A CA 1
ATOM 843 C C . ILE A 1 105 ? -6.479 -4.174 -6.730 1.00 90.19 105 ILE A C 1
ATOM 845 O O . ILE A 1 105 ? -7.409 -3.695 -7.378 1.00 90.19 105 ILE A O 1
ATOM 849 N N . GLU A 1 106 ? -6.668 -5.020 -5.723 1.00 88.19 106 GLU A N 1
ATOM 850 C CA . GLU A 1 106 ? -7.972 -5.597 -5.402 1.00 88.19 106 GLU A CA 1
ATOM 851 C C . GLU A 1 106 ? -8.406 -5.263 -3.984 1.00 88.19 106 GLU A C 1
ATOM 853 O O . GLU A 1 106 ? -7.641 -5.378 -3.028 1.00 88.19 106 GLU A O 1
ATOM 858 N N . ARG A 1 107 ? -9.670 -4.870 -3.810 1.00 86.50 107 ARG A N 1
ATOM 859 C CA . ARG A 1 107 ? -10.226 -4.694 -2.467 1.00 86.50 107 ARG A CA 1
ATOM 860 C C . ARG A 1 107 ? -10.486 -6.065 -1.852 1.00 86.50 107 ARG A C 1
ATOM 862 O O . ARG A 1 107 ? -11.318 -6.807 -2.359 1.00 86.50 107 ARG A O 1
ATOM 869 N N . VAL A 1 108 ? -9.855 -6.342 -0.715 1.00 86.25 108 VAL A N 1
ATOM 870 C CA . VAL A 1 108 ? -10.010 -7.619 -0.009 1.00 86.25 108 VAL A CA 1
ATOM 871 C C . VAL A 1 108 ? -10.972 -7.511 1.165 1.00 86.25 108 VAL A C 1
ATOM 873 O O . VAL A 1 108 ? -11.842 -8.363 1.328 1.00 86.25 108 VAL A O 1
ATOM 876 N N . ALA A 1 109 ? -10.840 -6.479 2.002 1.00 83.69 109 ALA A N 1
ATOM 877 C CA . ALA A 1 109 ? -11.674 -6.350 3.196 1.00 83.69 109 ALA A CA 1
ATOM 878 C C . ALA A 1 109 ? -11.841 -4.900 3.662 1.00 83.69 109 ALA A C 1
ATOM 880 O O . ALA A 1 109 ? -11.080 -4.006 3.292 1.00 83.69 109 ALA A O 1
ATOM 881 N N . GLU A 1 110 ? -12.821 -4.678 4.535 1.00 85.44 110 GLU A N 1
ATOM 882 C CA . GLU A 1 110 ? -12.917 -3.468 5.350 1.00 85.44 110 GLU A CA 1
ATOM 883 C C . GLU A 1 110 ? -12.495 -3.790 6.785 1.00 85.44 110 GLU A C 1
ATOM 885 O O . GLU A 1 110 ? -13.038 -4.683 7.433 1.00 85.44 110 GLU A O 1
ATOM 890 N N . VAL A 1 111 ? -11.506 -3.059 7.289 1.00 82.94 111 VAL A N 1
ATOM 891 C CA . VAL A 1 111 ? -10.944 -3.257 8.623 1.00 82.94 111 VAL A CA 1
ATOM 892 C C . VAL A 1 111 ? -11.643 -2.335 9.608 1.00 82.94 111 VAL A C 1
ATOM 894 O O . VAL A 1 111 ? -11.570 -1.109 9.498 1.00 82.94 111 VAL A O 1
ATOM 897 N N . SER A 1 112 ? -12.300 -2.926 10.603 1.00 82.62 112 SER A N 1
ATOM 898 C CA . SER A 1 112 ? -13.009 -2.193 11.649 1.00 82.62 112 SER A CA 1
ATOM 899 C C . SER A 1 112 ? -12.085 -1.839 12.814 1.00 82.62 112 SER A C 1
ATOM 901 O O . SER A 1 112 ? -11.811 -2.658 13.692 1.00 82.62 112 SER A O 1
ATOM 903 N N . MET A 1 113 ? -11.679 -0.570 12.911 1.00 83.62 113 MET A N 1
ATOM 904 C CA . MET A 1 113 ? -10.902 -0.086 14.064 1.00 83.62 113 MET A CA 1
ATOM 905 C C . MET A 1 113 ? -11.710 -0.061 15.377 1.00 83.62 113 MET A C 1
ATOM 907 O O . MET A 1 113 ? -11.138 0.064 16.460 1.00 83.62 113 MET A O 1
ATOM 911 N N . LYS A 1 114 ? -13.042 -0.229 15.315 1.00 86.56 114 LYS A N 1
ATOM 912 C CA . LYS A 1 114 ? -13.890 -0.391 16.509 1.00 86.56 114 LYS A CA 1
ATOM 913 C C . LYS A 1 114 ? -13.580 -1.674 17.259 1.00 86.56 114 LYS A C 1
ATOM 915 O O . LYS A 1 114 ? -13.611 -1.670 18.483 1.00 86.56 114 LYS A O 1
ATOM 920 N N . GLU A 1 115 ? -13.305 -2.763 16.548 1.00 85.69 115 GLU A N 1
ATOM 921 C CA . GLU A 1 115 ? -13.016 -4.048 17.189 1.00 85.69 115 GLU A CA 1
ATOM 922 C C . GLU A 1 115 ? -11.741 -3.968 18.016 1.00 85.69 115 GLU A C 1
ATOM 924 O O . GLU A 1 115 ? -11.704 -4.477 19.132 1.00 85.69 115 GLU A O 1
ATOM 929 N N . LEU A 1 116 ? -10.744 -3.223 17.534 1.00 86.44 116 LEU A N 1
ATOM 930 C CA . LEU A 1 116 ? -9.544 -2.949 18.310 1.00 86.44 116 LEU A CA 1
ATOM 931 C C . LEU A 1 116 ? -9.853 -2.183 19.600 1.00 86.44 116 LEU A C 1
ATOM 933 O O . LEU A 1 116 ? -9.349 -2.547 20.657 1.00 86.44 116 LEU A O 1
ATOM 937 N N . HIS A 1 117 ? -10.706 -1.160 19.538 1.00 88.19 117 HIS A N 1
ATOM 938 C CA . HIS A 1 117 ? -11.109 -0.416 20.733 1.00 88.19 117 HIS A CA 1
ATOM 939 C C . HIS A 1 117 ? -11.852 -1.308 21.742 1.00 88.19 117 HIS A C 1
ATOM 941 O O . HIS A 1 117 ? -11.545 -1.292 22.932 1.00 88.19 117 HIS A O 1
ATOM 947 N N . ARG A 1 118 ? -12.779 -2.146 21.262 1.00 90.50 118 ARG A N 1
ATOM 948 C CA . ARG A 1 118 ? -13.502 -3.126 22.091 1.00 90.50 118 ARG A CA 1
ATOM 949 C C . ARG A 1 118 ? -12.550 -4.141 22.726 1.00 90.50 118 ARG A C 1
ATOM 951 O O . ARG A 1 118 ? -12.714 -4.485 23.893 1.00 90.50 118 ARG A O 1
ATOM 958 N N . PHE A 1 119 ? -11.540 -4.591 21.983 1.00 90.81 119 PHE A N 1
ATOM 959 C CA . PHE A 1 119 ? -10.508 -5.490 22.494 1.00 90.81 119 PHE A CA 1
ATOM 960 C C . PHE A 1 119 ? -9.670 -4.825 23.597 1.00 90.81 119 PHE A C 1
ATOM 962 O O . PHE A 1 119 ? -9.498 -5.405 24.666 1.00 90.81 119 PHE A O 1
ATOM 969 N N . ILE A 1 120 ? -9.220 -3.580 23.390 1.00 89.75 120 ILE A N 1
ATOM 970 C CA . ILE A 1 120 ? -8.468 -2.798 24.393 1.00 89.75 120 ILE A CA 1
ATOM 971 C C . ILE A 1 120 ? -9.285 -2.619 25.683 1.00 89.75 120 ILE A C 1
ATOM 973 O O . ILE A 1 120 ? -8.745 -2.757 26.781 1.00 89.75 120 ILE A O 1
ATOM 977 N N . ASN A 1 121 ? -10.593 -2.391 25.556 1.00 94.12 121 ASN A N 1
ATOM 978 C CA . ASN A 1 121 ? -11.517 -2.270 26.684 1.00 94.12 121 ASN A CA 1
ATOM 979 C C . ASN A 1 121 ? -11.913 -3.609 27.326 1.00 94.12 121 ASN A C 1
ATOM 981 O O . ASN A 1 121 ? -12.697 -3.613 28.274 1.00 94.12 121 ASN A O 1
ATOM 985 N N . ARG A 1 122 ? -11.385 -4.743 26.842 1.00 92.31 122 ARG A N 1
ATOM 986 C CA . ARG A 1 122 ? -11.733 -6.104 27.293 1.00 92.31 122 ARG A CA 1
ATOM 987 C C . ARG A 1 122 ? -13.210 -6.471 27.089 1.00 92.31 122 ARG A C 1
ATOM 989 O O . ARG A 1 122 ? -13.736 -7.339 27.778 1.00 92.31 122 ARG A O 1
ATOM 996 N N . GLU A 1 123 ? -13.882 -5.832 26.134 1.00 94.12 123 GLU A N 1
ATOM 997 C CA . GLU A 1 123 ? -15.264 -6.155 25.750 1.00 94.12 123 GLU A CA 1
ATOM 998 C C . GLU A 1 123 ? -15.334 -7.388 24.838 1.00 94.12 123 GLU A C 1
ATOM 1000 O O . GLU A 1 123 ? -16.385 -8.013 24.701 1.00 94.12 123 GLU A O 1
ATOM 1005 N N . ILE A 1 124 ? -14.219 -7.726 24.185 1.00 91.56 124 ILE A N 1
ATOM 1006 C CA . ILE A 1 124 ? -14.044 -8.938 23.386 1.00 91.56 124 ILE A CA 1
ATOM 1007 C C . ILE A 1 124 ? -12.712 -9.601 23.743 1.00 91.56 124 ILE A C 1
ATOM 1009 O O . ILE A 1 124 ? -11.744 -8.921 24.077 1.00 91.56 124 ILE A O 1
ATOM 1013 N N . ASN A 1 125 ? -12.655 -10.928 23.624 1.00 91.44 125 ASN A N 1
ATOM 1014 C CA . ASN A 1 125 ? -11.455 -11.721 23.932 1.00 91.44 125 ASN A CA 1
ATOM 1015 C C . ASN A 1 125 ? -10.661 -12.133 22.683 1.00 91.44 125 ASN A C 1
ATOM 1017 O O . ASN A 1 125 ? -9.584 -12.713 22.793 1.00 91.44 125 ASN A O 1
ATOM 1021 N N . VAL A 1 126 ? -11.197 -11.856 21.492 1.00 90.75 126 VAL A N 1
ATOM 1022 C CA . VAL A 1 126 ? -10.543 -12.163 20.218 1.00 90.75 126 VAL A CA 1
ATOM 1023 C C . VAL A 1 126 ? -9.712 -10.962 19.792 1.00 90.75 126 VAL A C 1
ATOM 1025 O O . VAL A 1 126 ? -10.221 -9.844 19.722 1.00 90.75 126 VAL A O 1
ATOM 1028 N N . VAL A 1 127 ? -8.435 -11.203 19.503 1.00 88.75 127 VAL A N 1
ATOM 1029 C CA . VAL A 1 127 ? -7.506 -10.171 19.036 1.00 88.75 127 VAL A CA 1
ATOM 1030 C C . VAL A 1 127 ? -7.802 -9.845 17.565 1.00 88.75 127 VAL A C 1
ATOM 1032 O O . VAL A 1 127 ? -7.684 -10.741 16.724 1.00 88.75 127 VAL A O 1
ATOM 1035 N N . PRO A 1 128 ? -8.130 -8.591 17.206 1.00 88.00 128 PRO A N 1
ATOM 1036 C CA . PRO A 1 128 ? -8.345 -8.203 15.815 1.00 88.00 128 PRO A CA 1
ATOM 1037 C C . PRO A 1 128 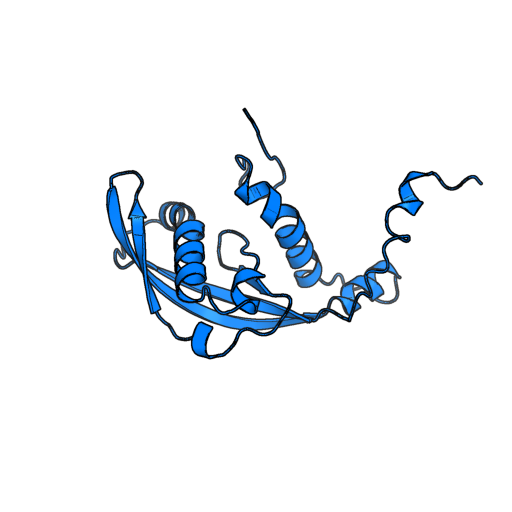? -6.996 -8.030 15.098 1.00 88.00 128 PRO A C 1
ATOM 1039 O O . PRO A 1 128 ? -6.451 -6.929 15.010 1.00 88.00 128 PRO A O 1
ATOM 1042 N N . GLN A 1 129 ? -6.444 -9.140 14.595 1.00 87.88 129 GLN A N 1
ATOM 1043 C CA . GLN A 1 129 ? -5.098 -9.211 14.003 1.00 87.88 129 GLN A CA 1
ATOM 1044 C C . GLN A 1 129 ? -4.886 -8.195 12.873 1.00 87.88 129 GLN A C 1
ATOM 1046 O O . GLN A 1 129 ? -3.903 -7.460 12.881 1.00 87.88 129 GLN A O 1
ATOM 1051 N N . ILE A 1 130 ? -5.843 -8.083 11.948 1.00 83.06 130 ILE A N 1
ATOM 1052 C CA . ILE A 1 130 ? -5.733 -7.183 10.790 1.00 83.06 130 ILE A CA 1
ATOM 1053 C C . ILE A 1 130 ? -5.653 -5.715 11.240 1.00 83.06 130 ILE A C 1
ATOM 1055 O O . ILE A 1 130 ? -4.845 -4.950 10.718 1.00 83.06 130 ILE A O 1
ATOM 1059 N N . ALA A 1 131 ? -6.428 -5.318 12.256 1.00 84.94 131 ALA A N 1
ATOM 1060 C CA . ALA A 1 131 ? -6.382 -3.959 12.800 1.00 84.94 131 ALA A CA 1
ATOM 1061 C C . ALA A 1 131 ? -5.031 -3.641 13.471 1.00 84.94 131 ALA A C 1
ATOM 1063 O O . ALA A 1 131 ? -4.548 -2.511 13.385 1.00 84.94 131 ALA A O 1
ATOM 1064 N N . LEU A 1 132 ? -4.388 -4.631 14.101 1.00 85.81 132 LEU A N 1
ATOM 1065 C CA . LEU A 1 132 ? -3.032 -4.475 14.635 1.00 85.81 132 LEU A CA 1
ATOM 1066 C C . LEU A 1 132 ? -1.991 -4.342 13.517 1.00 85.81 132 LEU A C 1
ATOM 1068 O O . LEU A 1 132 ? -1.133 -3.460 13.594 1.00 85.81 132 LEU A O 1
ATOM 1072 N N . THR A 1 133 ? -2.090 -5.154 12.461 1.00 84.44 133 THR A N 1
ATOM 1073 C CA . THR A 1 133 ? -1.222 -5.049 11.279 1.00 84.44 133 THR A CA 1
ATOM 1074 C C . THR A 1 133 ? -1.340 -3.673 10.627 1.00 84.44 133 THR A C 1
ATOM 1076 O O . THR A 1 133 ? -0.327 -3.047 10.326 1.00 84.44 133 THR A O 1
ATOM 1079 N N . VAL A 1 134 ? -2.561 -3.151 10.488 1.00 83.69 134 VAL A N 1
ATOM 1080 C CA . VAL A 1 134 ? -2.818 -1.795 9.984 1.00 83.69 134 VAL A CA 1
ATOM 1081 C C . VAL A 1 134 ? -2.063 -0.744 10.798 1.00 83.69 134 VAL A C 1
ATOM 1083 O O . VAL A 1 134 ? -1.362 0.087 10.223 1.00 83.69 134 VAL A O 1
ATOM 1086 N N . ILE A 1 135 ? -2.148 -0.787 12.132 1.00 84.50 135 ILE A N 1
ATOM 1087 C CA . ILE A 1 135 ? -1.422 0.156 12.998 1.00 84.50 135 ILE A CA 1
ATOM 1088 C C . ILE A 1 135 ? 0.086 0.015 12.818 1.00 84.50 135 ILE A C 1
ATOM 1090 O O . ILE A 1 135 ? 0.788 1.019 12.700 1.00 84.50 135 ILE A O 1
ATOM 1094 N N . GLN A 1 136 ? 0.592 -1.216 12.774 1.00 82.81 136 GLN A N 1
ATOM 1095 C CA . GLN A 1 136 ? 2.011 -1.478 12.572 1.00 82.81 136 GLN A CA 1
ATOM 1096 C C . GLN A 1 136 ? 2.511 -0.870 11.255 1.00 82.81 136 GLN A C 1
ATOM 1098 O O . GLN A 1 136 ? 3.581 -0.263 11.236 1.00 82.81 136 GLN A O 1
ATOM 1103 N N . VAL A 1 137 ? 1.742 -0.994 10.171 1.00 82.44 137 VAL A N 1
ATOM 1104 C CA . VAL A 1 137 ? 2.088 -0.418 8.866 1.00 82.44 137 VAL A CA 1
ATOM 1105 C C . VAL A 1 137 ? 1.985 1.107 8.891 1.00 82.44 137 VAL A C 1
ATOM 1107 O O . VAL A 1 137 ? 2.919 1.773 8.453 1.00 82.44 137 VAL A O 1
ATOM 1110 N N . LEU A 1 138 ? 0.922 1.677 9.472 1.00 82.06 138 LEU A N 1
ATOM 1111 C CA . LEU A 1 138 ? 0.74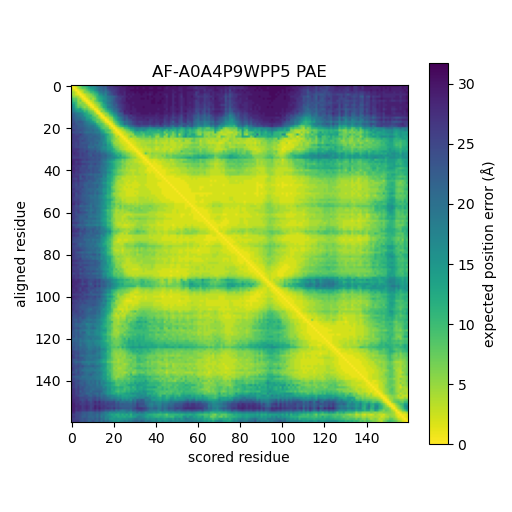4 3.130 9.602 1.00 82.06 138 LEU A CA 1
ATOM 1112 C C . LEU A 1 138 ? 1.909 3.794 10.347 1.00 82.06 138 LEU A C 1
ATOM 1114 O O . LEU A 1 138 ? 2.487 4.761 9.856 1.00 82.06 138 LEU A O 1
ATOM 1118 N N . VAL A 1 139 ? 2.284 3.254 11.510 1.00 80.31 139 VAL A N 1
ATOM 1119 C CA . VAL A 1 139 ? 3.365 3.802 12.347 1.00 80.31 139 VAL A CA 1
ATOM 1120 C C . VAL A 1 139 ? 4.725 3.680 11.654 1.00 80.31 139 VAL A C 1
ATOM 1122 O O . VAL A 1 139 ? 5.598 4.522 11.852 1.00 80.31 139 VAL A O 1
ATOM 1125 N N . ARG A 1 140 ? 4.913 2.655 10.815 1.00 75.88 140 ARG A N 1
ATOM 1126 C CA . ARG A 1 140 ? 6.164 2.432 10.077 1.00 75.88 140 ARG A CA 1
ATOM 1127 C C . ARG A 1 140 ? 6.233 3.172 8.750 1.00 75.88 140 ARG A C 1
ATOM 1129 O O . ARG A 1 140 ? 7.338 3.345 8.251 1.00 75.8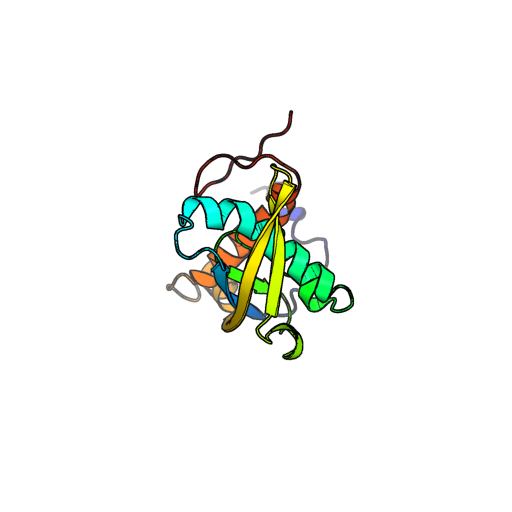8 140 ARG A O 1
ATOM 1136 N N . HIS A 1 141 ? 5.107 3.610 8.188 1.00 74.38 141 HIS A N 1
ATOM 1137 C CA . HIS A 1 141 ? 5.072 4.189 6.848 1.00 74.38 141 HIS A CA 1
ATOM 1138 C C . HIS A 1 141 ? 5.969 5.423 6.737 1.00 74.38 141 HIS A C 1
ATOM 1140 O O . HIS A 1 141 ? 6.852 5.462 5.887 1.00 74.38 141 HIS A O 1
ATOM 1146 N N . PHE A 1 142 ? 5.797 6.401 7.631 1.00 73.44 142 PHE A N 1
ATOM 1147 C CA . PHE A 1 142 ? 6.593 7.627 7.590 1.00 73.44 142 PHE A CA 1
ATOM 1148 C C . PHE A 1 142 ? 8.089 7.368 7.857 1.00 73.44 142 PHE A C 1
ATOM 1150 O O . PHE A 1 142 ? 8.909 7.793 7.043 1.00 73.44 142 PHE A O 1
ATOM 1157 N N . PRO A 1 143 ? 8.493 6.628 8.908 1.00 73.50 143 PRO A N 1
ATOM 1158 C CA . PRO A 1 143 ? 9.906 6.313 9.112 1.00 73.50 143 PRO A CA 1
ATOM 1159 C C . PRO A 1 143 ? 10.539 5.492 7.977 1.00 73.50 143 PRO A C 1
ATOM 1161 O O . PRO A 1 143 ? 11.677 5.757 7.610 1.00 73.50 143 PRO A O 1
ATOM 1164 N N . ALA A 1 144 ? 9.815 4.546 7.369 1.00 70.75 144 ALA A N 1
ATOM 1165 C CA . ALA A 1 144 ? 10.339 3.716 6.279 1.00 70.75 144 ALA A CA 1
ATOM 1166 C C . ALA A 1 144 ? 10.623 4.492 4.983 1.00 70.75 144 ALA A C 1
ATOM 1168 O O . ALA A 1 144 ? 11.360 3.995 4.137 1.00 70.75 144 ALA A O 1
ATOM 1169 N N . LEU A 1 145 ? 10.039 5.682 4.817 1.00 70.00 145 LEU A N 1
ATOM 1170 C CA . LEU A 1 145 ? 10.336 6.576 3.695 1.00 70.00 145 LEU A CA 1
ATOM 1171 C C . LEU A 1 145 ? 11.567 7.458 3.949 1.00 70.00 145 LEU A C 1
ATOM 1173 O O . LEU A 1 145 ? 12.172 7.935 2.997 1.00 70.00 145 LEU A O 1
ATOM 1177 N N . ASN A 1 146 ? 11.919 7.696 5.217 1.00 73.06 146 ASN A N 1
ATOM 1178 C CA . ASN A 1 146 ? 12.931 8.685 5.607 1.00 73.06 146 ASN A CA 1
ATOM 1179 C C . ASN A 1 146 ? 14.231 8.064 6.139 1.00 73.06 146 ASN A C 1
ATOM 1181 O O . ASN A 1 146 ? 15.251 8.743 6.196 1.00 73.06 146 ASN A O 1
ATOM 1185 N N . PHE A 1 147 ? 14.202 6.796 6.546 1.00 73.75 147 PHE A N 1
ATOM 1186 C CA . PHE A 1 147 ? 15.328 6.119 7.181 1.00 73.75 147 PHE A CA 1
ATOM 1187 C C . PHE A 1 147 ? 15.627 4.782 6.513 1.00 73.75 147 PHE A C 1
ATOM 1189 O O . PHE A 1 147 ? 14.739 4.120 5.973 1.00 73.75 147 PHE A O 1
ATOM 1196 N N . LEU A 1 148 ? 16.882 4.343 6.624 1.00 68.56 148 LEU A N 1
ATOM 1197 C CA . LEU A 1 148 ? 17.264 2.991 6.235 1.00 68.56 148 LEU A CA 1
ATOM 1198 C C . LEU A 1 148 ? 16.589 1.990 7.177 1.00 68.56 148 LEU A C 1
ATOM 1200 O O . LEU A 1 148 ? 16.726 2.073 8.399 1.00 68.56 148 LEU A O 1
ATOM 1204 N N . VAL A 1 149 ? 15.859 1.036 6.606 1.00 64.38 149 VAL A N 1
ATOM 1205 C CA . VAL A 1 149 ? 15.182 -0.024 7.358 1.00 64.38 149 VAL A CA 1
ATOM 1206 C C . VAL A 1 149 ? 16.077 -1.260 7.372 1.00 64.38 149 VAL A C 1
ATOM 1208 O O . VAL A 1 149 ? 16.396 -1.791 6.310 1.00 64.38 149 VAL A O 1
ATOM 1211 N N . SER A 1 150 ? 16.456 -1.747 8.557 1.00 59.00 150 SER A N 1
ATOM 1212 C CA . SER A 1 150 ? 17.175 -3.023 8.709 1.00 59.00 150 SER A CA 1
ATOM 1213 C C . SER A 1 150 ? 16.361 -4.016 9.541 1.00 59.00 150 SER A C 1
ATOM 1215 O O . SER A 1 150 ? 15.725 -3.648 10.529 1.00 59.00 150 SER A O 1
ATOM 1217 N N . GLY A 1 151 ? 16.380 -5.287 9.125 1.00 54.59 151 GLY A N 1
ATOM 1218 C CA . GLY A 1 151 ? 15.616 -6.385 9.724 1.00 54.59 151 GLY A CA 1
ATOM 1219 C C . GLY A 1 151 ? 14.325 -6.704 8.961 1.00 54.59 151 GLY A C 1
ATOM 1220 O O . GLY A 1 151 ? 13.412 -5.885 8.884 1.00 54.59 151 GLY A O 1
ATOM 1221 N N . GLY A 1 152 ? 14.221 -7.932 8.439 1.00 45.78 152 GLY A N 1
ATOM 1222 C CA . GLY A 1 152 ? 13.138 -8.427 7.568 1.00 45.78 152 GLY A CA 1
ATOM 1223 C C . GLY A 1 152 ? 11.742 -8.562 8.200 1.00 45.78 152 GLY A C 1
ATOM 1224 O O . GLY A 1 152 ? 10.918 -9.314 7.694 1.00 45.78 152 GLY A O 1
ATOM 1225 N N . GLY A 1 153 ? 11.463 -7.851 9.295 1.00 48.53 153 GLY A N 1
ATOM 1226 C CA . GLY A 1 153 ? 10.162 -7.887 9.969 1.00 48.53 153 GLY A CA 1
ATOM 1227 C C . GLY A 1 153 ? 9.980 -6.910 11.138 1.00 48.53 153 GLY A C 1
ATOM 1228 O O . GLY A 1 153 ? 8.844 -6.658 11.552 1.00 48.53 153 GLY A O 1
ATOM 1229 N N . GLY A 1 154 ? 11.038 -6.282 11.667 1.00 49.97 154 GLY A N 1
ATOM 1230 C CA . GLY A 1 154 ? 10.919 -5.553 12.932 1.00 49.97 154 GLY A CA 1
ATOM 1231 C C . GLY A 1 154 ? 11.991 -4.512 13.235 1.00 49.97 154 GLY A C 1
ATOM 1232 O O . GLY A 1 154 ? 12.995 -4.827 13.853 1.00 49.97 154 GLY A O 1
ATOM 1233 N N . GLY A 1 155 ? 11.665 -3.247 12.966 1.00 61.56 155 GLY A N 1
ATOM 1234 C CA . GLY A 1 155 ? 11.635 -2.248 14.040 1.00 61.56 155 GLY A CA 1
ATOM 1235 C C . GLY A 1 155 ? 12.784 -1.251 14.144 1.00 61.56 155 GLY A C 1
ATOM 1236 O O . GLY A 1 155 ? 12.657 -0.334 14.950 1.00 61.56 155 GLY A O 1
ATOM 1237 N N . ALA A 1 156 ? 13.852 -1.374 13.358 1.00 66.19 156 ALA A N 1
ATOM 1238 C CA . ALA A 1 156 ? 14.980 -0.452 13.450 1.00 66.19 156 ALA A CA 1
ATOM 1239 C C . ALA A 1 156 ? 15.082 0.453 12.213 1.00 66.19 156 ALA A C 1
ATOM 1241 O O . ALA A 1 156 ? 15.129 -0.016 11.073 1.00 66.19 156 ALA A O 1
ATOM 1242 N N . PHE A 1 157 ? 15.110 1.758 12.480 1.00 75.81 157 PHE A N 1
ATOM 1243 C CA . PHE A 1 157 ? 15.304 2.826 11.507 1.00 75.81 157 PHE A CA 1
ATOM 1244 C C . PHE A 1 157 ? 16.667 3.462 11.768 1.00 75.81 157 PHE A C 1
ATOM 1246 O O . PHE A 1 157 ? 16.956 3.840 12.904 1.00 75.81 157 PHE A O 1
ATOM 1253 N N . PHE A 1 158 ? 17.498 3.558 10.734 1.00 72.31 158 PHE A N 1
ATOM 1254 C CA . PHE A 1 158 ? 18.854 4.088 10.826 1.00 72.31 158 PHE A CA 1
ATOM 1255 C C . PHE A 1 158 ? 18.969 5.391 10.031 1.00 72.31 158 PHE A C 1
ATOM 1257 O O . PHE A 1 158 ? 18.459 5.500 8.913 1.00 72.31 158 PHE A O 1
ATOM 1264 N N . SER A 1 159 ? 19.656 6.362 10.624 1.00 73.12 159 SER A N 1
ATOM 1265 C CA . SER A 1 159 ? 20.090 7.613 9.999 1.00 73.12 159 SER A CA 1
ATOM 1266 C C . SER A 1 159 ? 21.626 7.646 10.009 1.00 73.12 159 SER A C 1
ATOM 1268 O O . SER A 1 159 ? 22.195 7.047 10.927 1.00 73.12 159 SER A O 1
ATOM 1270 N N . PRO A 1 160 ? 22.283 8.292 9.025 1.00 66.44 160 PRO A N 1
ATOM 1271 C CA . PRO A 1 160 ? 23.733 8.509 9.021 1.00 66.44 160 PRO A CA 1
ATOM 1272 C C . PRO A 1 160 ? 24.253 9.198 10.284 1.00 66.44 160 PRO A C 1
ATOM 1274 O O . PRO A 1 160 ? 23.489 10.010 10.862 1.00 66.44 160 PRO A O 1
#

Mean predicted aligned error: 10.52 Å

InterPro domains:
  IPR032474 Protein argonaute, N-terminal [PF16486] (37-138)

Solvent-accessible surface area (backbone atoms only — not comparable to full-atom values): 9629 Å² total; per-residue (Å²): 136,84,81,64,84,77,70,57,73,77,72,73,61,88,73,76,77,63,84,49,50,28,31,34,27,42,48,50,77,44,54,74,58,80,83,64,50,71,74,58,52,49,68,46,41,54,56,47,52,50,51,53,41,58,78,38,65,86,38,65,51,56,70,60,43,40,63,69,55,76,42,46,38,38,18,71,44,78,71,61,70,85,76,39,56,69,45,78,44,77,41,69,43,100,87,68,50,76,45,52,28,44,39,38,44,42,84,73,47,75,39,56,50,61,54,46,53,36,33,76,70,65,75,41,92,66,79,53,59,69,51,50,52,50,51,56,39,58,70,41,41,65,53,60,75,75,29,53,74,51,68,103,83,65,90,46,73,45,76,136

Foldseek 3Di:
DDDDPVVPPVPPPPPPPPFQFKFKKWKDKAWPPNPDDLVNVLVCQVVQLVQLCVVVVVFVQSVQWFDQSHIIIITSDDDDVVSQDWDKGWDADPVRDIIIITIGMGGDDTQGVVVVVCVVVVVDPDHSVVNVVVVVRVVVRVLVVVFDDDDPPDDDGDDD

Nearest PDB structures (foldseek):
  6oon-assembly1_A  TM=7.915E-01  e=4.501E-06  Homo sapiens
  7ki3-assembly1_A  TM=7.872E-01  e=9.855E-06  Homo sapiens
  5w6v-assembly1_A  TM=7.724E-01  e=1.254E-05  Homo sapiens
  8d71-assembly1_A  TM=7.389E-01  e=1.181E-05  Homo sapiens
  4z4d-assembly1_A  TM=7.666E-01  e=1.332E-05  Homo sapiens

Secondary structure (DSSP, 8-state):
----TTTTTTTSS-------EEEEEEEEEEESSTT--HHHHHHHHHHHHHHHHHHTTT-HHHHT-EE-SSSEEEESSPPPGGGSS-EEEEEE-TTS-EEEEEEEEEEEEEEEHHHHHHHHTTS-SS--HHHHHHHHHHHHHHHHHHSEEESSSS-EEE--

pLDDT: mean 77.01, std 19.18, range [26.81, 94.31]

Sequence (160 aa):
MILSPWMAIAFGIGIRIRVFAMAFIDVIMEPEDKEMPDTAKKVYARDVIDKWRKLHERERTVQNTVYDGMANIFSPTVLPDRCLVPCDIEVTSERGFPKKFGLQIERVAEVSMKELHRFINREINVVPQIALTVIQVLVRHFPALNFLVSGGGGGAFFSP

Radius of gyration: 18.47 Å; Cα contacts (8 Å, |Δi|>4): 212; chains: 1; bounding box: 39×33×61 Å